Protein AF-C5LEA0-F1 (afdb_monomer_lite)

Organism: Perkinsus marinus (strain ATCC 50983 / TXsc) (NCBI:txid423536)

Sequence (57 aa):
MLGEQLYTHIQRIQPQLAGKITGMMLEMDNSELLILLESESQLRSKVDEALMVLQTK

Foldseek 3Di:
DLLVLLLVLLCVVPVVCSVVLSVVCVVDDPVVSVVCSVDVVNVNVSSVVSVVVVVVD

Structure (mmCIF, N/CA/C/O backbone):
data_AF-C5LEA0-F1
#
_entry.id   AF-C5LEA0-F1
#
loop_
_atom_site.group_PDB
_atom_site.id
_atom_site.type_symbol
_atom_site.label_atom_id
_atom_site.label_alt_id
_atom_site.label_comp_id
_atom_site.label_asym_id
_atom_site.label_entity_id
_atom_site.label_seq_id
_atom_site.pdbx_PDB_ins_code
_atom_site.Cartn_x
_atom_site.Cartn_y
_atom_site.Cartn_z
_atom_site.occupancy
_atom_site.B_iso_or_equiv
_atom_site.auth_seq_id
_atom_site.auth_comp_id
_atom_site.auth_asym_id
_atom_site.auth_atom_id
_atom_site.pdbx_PDB_model_num
ATOM 1 N N . MET A 1 1 ? -2.409 1.926 -15.059 1.00 76.88 1 MET A N 1
ATOM 2 C CA . MET A 1 1 ? -2.337 0.464 -14.852 1.00 76.88 1 MET A CA 1
ATOM 3 C C . MET A 1 1 ? -1.707 0.082 -13.509 1.00 76.88 1 MET A C 1
ATOM 5 O O . MET A 1 1 ? -2.355 -0.661 -12.789 1.00 76.88 1 MET A O 1
ATOM 9 N N . LEU A 1 2 ? -0.527 0.594 -13.106 1.00 84.88 2 LEU A N 1
ATOM 10 C CA . LEU A 1 2 ? 0.088 0.239 -11.803 1.00 84.88 2 LEU A CA 1
ATOM 11 C C . LEU A 1 2 ? -0.834 0.537 -10.602 1.00 84.88 2 LEU A C 1
ATOM 13 O O . LEU A 1 2 ? -1.028 -0.314 -9.743 1.00 84.88 2 LEU A O 1
ATOM 17 N N . GLY A 1 3 ? -1.481 1.708 -10.594 1.00 88.44 3 GLY A N 1
ATOM 18 C CA . GLY A 1 3 ? -2.440 2.074 -9.547 1.00 88.44 3 GLY A CA 1
ATOM 19 C C . GLY A 1 3 ? -3.682 1.182 -9.477 1.00 88.44 3 GLY A C 1
ATOM 20 O O . GLY A 1 3 ? -4.178 0.935 -8.388 1.00 88.44 3 GLY A O 1
ATOM 21 N N . GLU A 1 4 ? -4.162 0.639 -10.599 1.00 91.00 4 GLU A N 1
ATOM 22 C CA . GLU A 1 4 ? -5.315 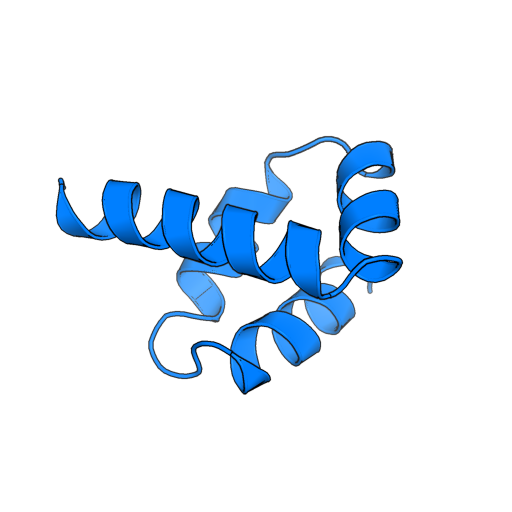-0.281 -10.616 1.00 91.00 4 GLU A CA 1
ATOM 23 C C . GLU A 1 4 ? -4.933 -1.670 -10.094 1.00 91.00 4 GLU A C 1
ATOM 25 O O . GLU A 1 4 ? -5.697 -2.296 -9.355 1.00 91.00 4 GLU A O 1
ATOM 30 N N . GLN A 1 5 ? -3.728 -2.140 -10.438 1.00 90.56 5 GLN A N 1
ATOM 31 C CA . GLN A 1 5 ? -3.176 -3.372 -9.877 1.00 90.56 5 GLN A CA 1
ATOM 32 C C . GLN A 1 5 ? -2.995 -3.225 -8.367 1.00 90.56 5 GLN A C 1
ATOM 34 O O . GLN A 1 5 ? -3.548 -4.018 -7.606 1.00 90.56 5 GLN A O 1
ATOM 39 N N . LEU A 1 6 ? -2.314 -2.164 -7.932 1.00 91.25 6 LEU A N 1
ATOM 40 C CA . LEU A 1 6 ? -2.106 -1.858 -6.521 1.00 91.25 6 LEU A CA 1
ATOM 41 C C . LEU A 1 6 ? -3.435 -1.741 -5.766 1.00 91.25 6 LEU A C 1
ATOM 43 O O . LEU A 1 6 ? -3.600 -2.378 -4.727 1.00 91.25 6 LEU A O 1
ATOM 47 N N . TYR A 1 7 ? -4.413 -1.029 -6.331 1.00 93.56 7 TYR A N 1
ATOM 48 C CA . TYR A 1 7 ? -5.761 -0.941 -5.776 1.00 93.56 7 TYR A CA 1
ATOM 49 C C . TYR A 1 7 ? -6.385 -2.318 -5.576 1.00 93.56 7 TYR A C 1
ATOM 51 O O . TYR A 1 7 ? -6.917 -2.592 -4.507 1.00 93.56 7 TYR A O 1
ATOM 59 N N . THR A 1 8 ? -6.289 -3.206 -6.567 1.00 93.25 8 THR A N 1
ATOM 60 C CA . THR A 1 8 ? -6.860 -4.558 -6.479 1.00 93.25 8 THR A CA 1
ATOM 61 C C . THR A 1 8 ? -6.230 -5.362 -5.340 1.00 93.25 8 THR A C 1
ATOM 63 O O . THR A 1 8 ? -6.936 -6.094 -4.646 1.00 93.25 8 THR A O 1
ATOM 66 N N . HIS A 1 9 ? -4.920 -5.230 -5.115 1.00 91.56 9 HIS A N 1
ATOM 67 C CA . HIS A 1 9 ? -4.248 -5.888 -3.992 1.00 91.56 9 HIS A CA 1
ATOM 68 C C . HIS A 1 9 ? -4.655 -5.275 -2.648 1.00 91.56 9 HIS A C 1
ATOM 70 O O . HIS A 1 9 ? -5.058 -6.003 -1.738 1.00 91.56 9 HIS A O 1
ATOM 76 N N . ILE A 1 10 ? -4.635 -3.946 -2.536 1.00 92.69 10 ILE A N 1
ATOM 77 C CA . ILE A 1 10 ? -5.024 -3.237 -1.311 1.00 92.69 10 ILE A CA 1
ATOM 78 C C . ILE A 1 10 ? -6.497 -3.492 -0.983 1.00 92.69 10 ILE A C 1
ATOM 80 O O . ILE A 1 10 ? -6.829 -3.690 0.178 1.00 92.69 10 ILE A O 1
ATOM 84 N N . GLN A 1 11 ? -7.384 -3.561 -1.975 1.00 94.38 11 GLN A N 1
ATOM 85 C CA . GLN A 1 11 ? -8.812 -3.818 -1.783 1.00 94.38 11 GLN A CA 1
ATOM 86 C C . GLN A 1 11 ? -9.086 -5.185 -1.146 1.00 94.38 11 GLN A C 1
ATOM 88 O O . GLN A 1 11 ? -10.043 -5.309 -0.384 1.00 94.38 11 GLN A O 1
ATOM 93 N N . ARG A 1 12 ? -8.242 -6.196 -1.395 1.00 91.44 12 ARG A N 1
ATOM 94 C CA . ARG A 1 12 ? -8.346 -7.499 -0.713 1.00 91.44 12 ARG A CA 1
ATOM 95 C C . ARG A 1 12 ? -7.961 -7.416 0.766 1.00 91.44 12 ARG A C 1
ATOM 97 O O . ARG A 1 12 ? -8.502 -8.171 1.565 1.00 91.44 12 ARG A O 1
ATOM 104 N N . ILE A 1 13 ? -7.042 -6.516 1.119 1.00 90.62 13 ILE A N 1
ATOM 105 C CA . ILE 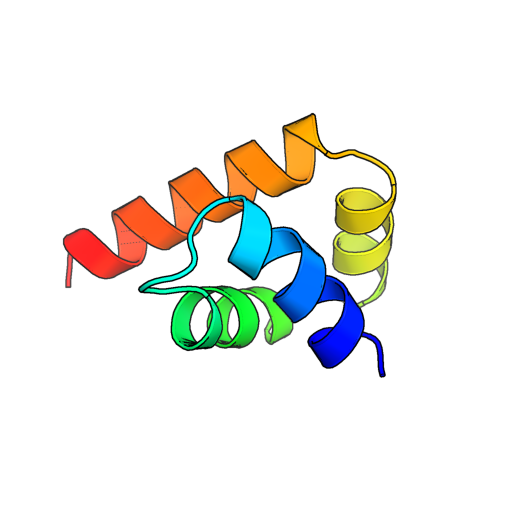A 1 13 ? -6.552 -6.321 2.492 1.00 90.62 13 ILE A CA 1
ATOM 106 C C . ILE A 1 13 ? -7.489 -5.387 3.270 1.00 90.62 13 ILE A C 1
ATOM 108 O O . ILE A 1 13 ? -7.882 -5.683 4.396 1.00 90.62 13 ILE A O 1
ATOM 112 N N . GLN A 1 14 ? -7.848 -4.256 2.664 1.00 90.62 14 GLN A N 1
ATOM 113 C CA . GLN A 1 14 ? -8.646 -3.193 3.256 1.00 90.62 14 GLN A CA 1
ATOM 114 C C . GLN A 1 14 ? -9.608 -2.584 2.218 1.00 90.62 14 GLN A C 1
ATOM 116 O O . GLN A 1 14 ? -9.320 -1.538 1.628 1.00 90.62 14 GLN A O 1
ATOM 121 N N . PRO A 1 15 ? -10.784 -3.195 1.998 1.00 91.56 15 PRO A N 1
ATOM 122 C CA . PRO A 1 15 ? -11.723 -2.755 0.968 1.00 91.56 15 PRO A CA 1
ATOM 123 C C . PRO A 1 15 ? -12.325 -1.370 1.239 1.00 91.56 15 PRO A C 1
ATOM 125 O O . PRO A 1 15 ? -12.592 -0.629 0.296 1.00 91.56 15 PRO A O 1
ATOM 128 N N . GLN A 1 16 ? -12.512 -0.987 2.508 1.00 92.62 16 GLN A N 1
ATOM 129 C CA . GLN A 1 16 ? -13.192 0.268 2.866 1.00 92.62 16 GLN A CA 1
ATOM 130 C C . GLN A 1 16 ? -12.357 1.517 2.558 1.00 92.62 16 GLN A C 1
ATOM 132 O O . GLN A 1 16 ? -12.899 2.557 2.192 1.00 92.62 16 GLN A O 1
ATOM 137 N N . LEU A 1 17 ? -11.034 1.420 2.703 1.00 92.31 17 LEU A N 1
ATOM 138 C CA . LEU A 1 17 ? -10.107 2.545 2.534 1.00 92.31 17 LEU A CA 1
ATOM 139 C C . LEU A 1 17 ? -9.158 2.359 1.346 1.00 92.31 17 LEU A C 1
ATOM 141 O O . LEU A 1 17 ? -8.269 3.186 1.152 1.00 92.31 17 LEU A O 1
ATOM 145 N N . ALA A 1 18 ? -9.380 1.335 0.515 1.00 93.31 18 ALA A N 1
ATOM 146 C CA . ALA A 1 18 ? -8.521 0.996 -0.616 1.00 93.31 18 ALA A CA 1
ATOM 147 C C . ALA A 1 18 ? -8.222 2.197 -1.517 1.00 93.31 18 ALA A C 1
ATOM 149 O O . ALA A 1 18 ? -7.071 2.417 -1.874 1.00 93.31 18 ALA A O 1
ATOM 150 N N . GLY A 1 19 ? -9.229 3.018 -1.833 1.00 93.06 19 GLY A N 1
ATOM 151 C CA . GLY A 1 19 ? -9.046 4.194 -2.689 1.00 93.06 19 GLY A CA 1
ATOM 152 C C . GLY A 1 19 ? -8.124 5.248 -2.073 1.00 93.06 19 GLY A C 1
ATOM 153 O O . GLY A 1 19 ? -7.217 5.733 -2.743 1.00 93.06 19 GLY A O 1
ATOM 154 N N . LYS A 1 20 ? -8.307 5.561 -0.782 1.00 92.75 20 LYS A N 1
ATOM 155 C CA . LYS A 1 20 ? -7.464 6.536 -0.072 1.00 92.75 20 LYS A CA 1
ATOM 156 C C . LYS A 1 20 ? -6.038 6.025 0.105 1.00 92.75 20 LYS A C 1
ATOM 158 O O . LYS A 1 20 ? -5.099 6.766 -0.157 1.00 92.75 20 LYS A O 1
ATOM 163 N N . ILE A 1 21 ? -5.887 4.766 0.511 1.00 93.12 21 ILE A N 1
ATOM 164 C CA . ILE A 1 21 ? -4.575 4.150 0.729 1.00 93.12 21 ILE A CA 1
ATOM 165 C C . ILE A 1 21 ? -3.822 4.063 -0.598 1.00 93.12 21 ILE A C 1
ATOM 167 O O . ILE A 1 21 ? -2.693 4.526 -0.672 1.00 93.12 21 ILE A O 1
ATOM 171 N N . THR A 1 22 ? -4.461 3.573 -1.666 1.00 93.19 22 THR A N 1
ATOM 172 C CA . THR A 1 22 ? -3.843 3.524 -3.004 1.00 93.19 22 THR A CA 1
ATOM 173 C C . THR A 1 22 ? -3.410 4.915 -3.458 1.00 9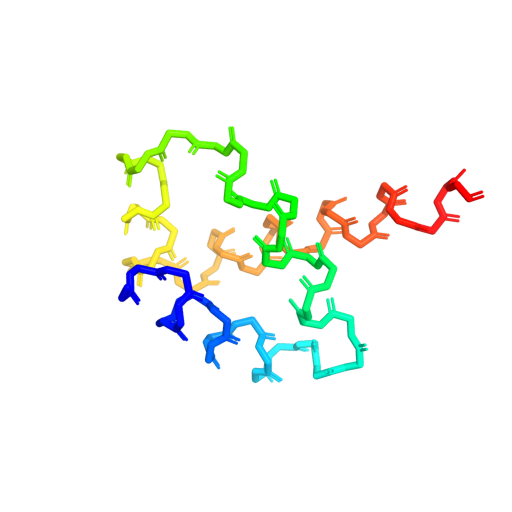3.19 22 THR A C 1
ATOM 175 O O . THR A 1 22 ? -2.299 5.062 -3.949 1.00 93.19 22 THR A O 1
ATOM 178 N N . GLY A 1 23 ? -4.246 5.941 -3.257 1.00 92.44 23 GLY A N 1
ATOM 179 C CA . GLY A 1 23 ? -3.889 7.326 -3.569 1.00 92.44 23 GLY A CA 1
ATOM 180 C C . GLY A 1 23 ? -2.636 7.803 -2.831 1.00 92.44 23 GLY A C 1
ATOM 181 O O . GLY A 1 23 ? -1.755 8.369 -3.462 1.00 92.44 23 GLY A O 1
ATOM 182 N N . MET A 1 24 ? -2.521 7.506 -1.533 1.00 91.25 24 MET A N 1
ATOM 183 C CA . MET A 1 24 ? -1.324 7.834 -0.746 1.00 91.25 24 MET A CA 1
ATOM 184 C C . MET A 1 24 ? -0.087 7.053 -1.198 1.00 91.25 24 MET A C 1
ATOM 186 O O . MET A 1 24 ? 1.003 7.607 -1.253 1.00 91.25 24 MET A O 1
ATOM 190 N N . MET A 1 25 ? -0.237 5.772 -1.539 1.00 89.94 25 MET A N 1
ATOM 191 C CA . MET A 1 25 ? 0.885 4.957 -2.015 1.00 89.94 25 MET A CA 1
ATOM 192 C C . MET A 1 25 ? 1.361 5.385 -3.407 1.00 89.94 25 MET A C 1
ATOM 194 O O . MET A 1 25 ? 2.539 5.265 -3.711 1.00 89.94 25 MET A O 1
ATOM 198 N N . LEU A 1 26 ? 0.473 5.925 -4.246 1.00 91.25 26 LEU A N 1
ATOM 199 C CA . LEU A 1 26 ? 0.826 6.451 -5.567 1.00 91.25 26 LEU A CA 1
ATOM 200 C C . LEU A 1 26 ? 1.684 7.726 -5.525 1.00 91.25 26 LEU A C 1
ATOM 202 O O . LEU A 1 26 ? 2.168 8.145 -6.573 1.00 91.25 26 LEU A O 1
ATOM 206 N N . GLU A 1 27 ? 1.889 8.326 -4.350 1.00 90.12 27 GLU A N 1
ATOM 207 C CA . GLU A 1 27 ? 2.874 9.397 -4.154 1.00 90.12 27 GLU A CA 1
ATOM 208 C C . GLU A 1 27 ? 4.314 8.857 -4.018 1.00 90.12 27 GLU A C 1
ATOM 210 O O . GLU A 1 27 ? 5.261 9.641 -4.045 1.00 90.12 27 GLU A O 1
ATOM 215 N N . MET A 1 28 ? 4.490 7.535 -3.881 1.00 88.44 28 MET A N 1
ATOM 216 C CA . MET A 1 28 ? 5.795 6.866 -3.816 1.00 88.44 28 MET A CA 1
ATOM 217 C C . MET A 1 28 ? 6.391 6.624 -5.210 1.00 88.44 28 MET A C 1
ATOM 219 O O . MET A 1 28 ? 5.689 6.617 -6.224 1.00 88.44 28 MET A O 1
ATOM 223 N N . ASP A 1 29 ? 7.695 6.345 -5.256 1.00 92.75 29 ASP A N 1
ATOM 224 C CA . ASP A 1 29 ? 8.372 5.979 -6.497 1.00 92.75 29 ASP A CA 1
ATOM 225 C C . ASP A 1 29 ? 7.845 4.649 -7.060 1.00 92.75 29 ASP A C 1
ATOM 227 O O . ASP A 1 29 ? 7.653 3.660 -6.347 1.00 92.75 29 ASP A O 1
ATOM 231 N N . ASN A 1 30 ? 7.692 4.584 -8.387 1.00 88.25 30 ASN A N 1
ATOM 232 C CA . ASN A 1 30 ? 7.217 3.383 -9.086 1.00 88.25 30 ASN A CA 1
ATOM 233 C C . ASN A 1 30 ? 8.055 2.130 -8.766 1.00 88.25 30 ASN A C 1
ATOM 235 O O . ASN A 1 30 ? 7.522 1.023 -8.735 1.00 88.25 30 ASN A O 1
ATOM 239 N N . SER A 1 31 ? 9.356 2.303 -8.525 1.00 90.44 31 SER A N 1
ATOM 240 C CA . SER A 1 31 ? 10.286 1.238 -8.136 1.00 90.44 31 SER A CA 1
ATOM 241 C C . SER A 1 31 ? 9.898 0.598 -6.803 1.00 90.44 31 SER A C 1
ATOM 243 O O . SER A 1 31 ? 9.901 -0.623 -6.682 1.00 90.44 31 SER A O 1
ATOM 245 N N . GLU A 1 32 ? 9.529 1.413 -5.810 1.00 90.00 32 GLU A N 1
ATOM 246 C CA . GLU A 1 32 ? 9.093 0.921 -4.501 1.00 90.00 32 GLU A CA 1
ATOM 247 C C . GLU A 1 32 ? 7.740 0.223 -4.610 1.00 90.00 32 GLU A C 1
ATOM 249 O O . GLU A 1 32 ? 7.551 -0.857 -4.055 1.00 90.00 32 GLU A O 1
ATOM 254 N N . LEU A 1 33 ? 6.815 0.787 -5.391 1.00 90.31 33 LEU A N 1
ATOM 255 C CA . LEU A 1 33 ? 5.511 0.171 -5.638 1.00 90.31 33 LEU A CA 1
ATOM 256 C C . LEU A 1 33 ? 5.627 -1.216 -6.282 1.00 90.31 33 LEU A C 1
ATOM 258 O O . LEU A 1 33 ? 4.868 -2.115 -5.923 1.00 90.31 33 LEU A O 1
ATOM 262 N N . LEU A 1 34 ? 6.582 -1.416 -7.193 1.00 91.12 34 LEU A N 1
ATOM 263 C CA . LEU A 1 34 ? 6.851 -2.731 -7.780 1.00 91.12 34 LEU A CA 1
ATOM 264 C C . LEU A 1 34 ? 7.341 -3.736 -6.730 1.00 91.12 34 LEU A C 1
ATOM 266 O O . LEU A 1 34 ? 6.821 -4.847 -6.679 1.00 91.12 34 LEU A O 1
ATOM 270 N N . ILE A 1 35 ? 8.255 -3.334 -5.842 1.00 91.00 35 ILE A N 1
ATOM 271 C CA . ILE A 1 35 ? 8.743 -4.194 -4.748 1.00 91.00 35 ILE A CA 1
ATOM 272 C C . ILE A 1 35 ? 7.591 -4.602 -3.818 1.00 91.00 35 ILE A C 1
ATOM 274 O O . ILE A 1 35 ? 7.499 -5.754 -3.392 1.00 91.00 35 ILE A O 1
ATOM 278 N N . LEU A 1 36 ? 6.675 -3.674 -3.529 1.00 90.50 36 LEU A N 1
ATOM 279 C CA . LEU A 1 36 ? 5.494 -3.962 -2.717 1.00 90.50 36 LEU A CA 1
ATOM 280 C C . LEU A 1 36 ? 4.549 -4.951 -3.410 1.00 90.50 36 LEU A C 1
ATOM 282 O O . LEU A 1 36 ? 3.999 -5.832 -2.756 1.00 90.50 36 LEU A O 1
ATOM 286 N N . LEU A 1 37 ? 4.382 -4.850 -4.729 1.00 88.62 37 LEU A N 1
ATOM 287 C CA . LEU A 1 37 ? 3.583 -5.809 -5.498 1.00 88.62 37 LEU A CA 1
ATOM 288 C C . LEU A 1 37 ? 4.220 -7.207 -5.543 1.00 88.62 37 LEU A C 1
ATOM 290 O O . LEU A 1 37 ? 3.495 -8.197 -5.633 1.00 88.62 37 LEU A O 1
ATOM 294 N N . GLU A 1 38 ? 5.545 -7.304 -5.438 1.00 90.88 38 GLU A N 1
ATOM 295 C CA . GLU A 1 38 ? 6.267 -8.580 -5.355 1.00 90.88 38 GLU A CA 1
ATOM 296 C C . GLU A 1 38 ? 6.208 -9.222 -3.958 1.00 90.88 38 GLU A C 1
ATOM 298 O O . GLU A 1 38 ? 6.444 -10.424 -3.818 1.00 90.88 38 GLU A O 1
ATOM 303 N N . SER A 1 39 ? 5.873 -8.455 -2.915 1.00 91.38 39 SER A N 1
ATOM 304 C CA . SER A 1 39 ? 5.888 -8.924 -1.529 1.00 91.38 39 SER A CA 1
ATOM 305 C C . SER A 1 39 ? 4.625 -8.535 -0.763 1.00 91.38 39 SER A C 1
ATOM 307 O O . SER A 1 39 ? 4.500 -7.436 -0.223 1.00 91.38 39 SER A O 1
ATOM 309 N N . GLU A 1 40 ? 3.707 -9.494 -0.622 1.00 88.56 40 GLU A N 1
ATOM 310 C CA . GLU A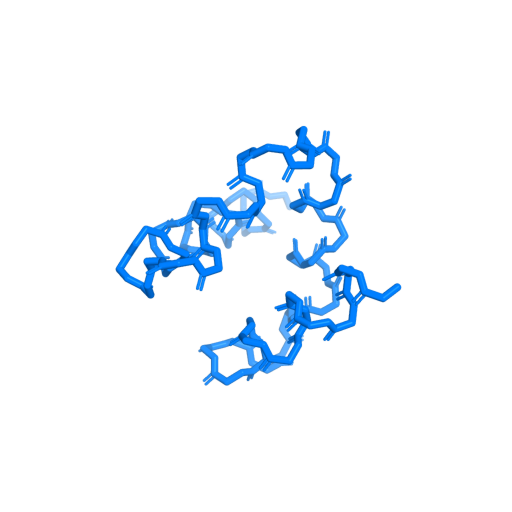 1 40 ? 2.440 -9.297 0.094 1.00 88.56 40 GLU A CA 1
ATOM 311 C C . GLU A 1 40 ? 2.638 -8.862 1.558 1.00 88.56 40 GLU A C 1
ATOM 313 O O . GLU A 1 40 ? 1.882 -8.033 2.065 1.00 88.56 40 GLU A O 1
ATOM 318 N N . SER A 1 41 ? 3.681 -9.357 2.235 1.00 92.44 41 SER A N 1
ATOM 319 C CA . SER A 1 41 ? 3.998 -8.955 3.611 1.00 92.44 41 SER A CA 1
ATOM 320 C C . SER A 1 41 ? 4.424 -7.488 3.708 1.00 92.44 41 SER A C 1
ATOM 322 O O . SER A 1 41 ? 3.962 -6.780 4.605 1.00 92.44 41 SER A O 1
ATOM 324 N N . GLN A 1 42 ? 5.255 -7.009 2.775 1.00 92.44 42 GLN A N 1
ATOM 325 C CA . GLN A 1 42 ? 5.662 -5.602 2.724 1.00 92.44 42 GLN A CA 1
ATOM 326 C C . GLN A 1 42 ? 4.488 -4.699 2.352 1.00 92.44 42 GLN A C 1
ATOM 328 O O . GLN A 1 42 ? 4.279 -3.672 3.002 1.00 92.44 42 GLN A O 1
ATOM 333 N N . LEU A 1 43 ? 3.683 -5.106 1.364 1.00 92.44 43 LEU A N 1
ATOM 334 C CA . LEU A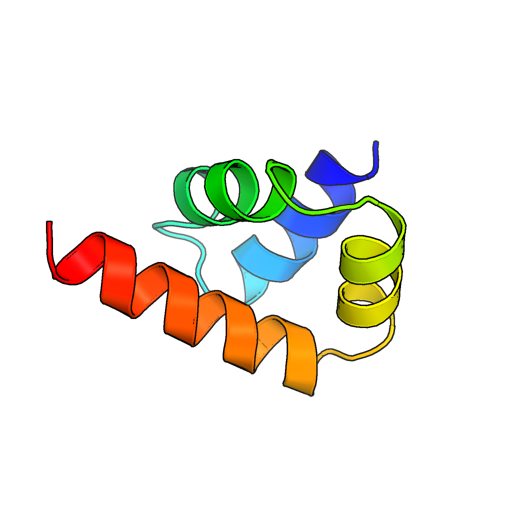 1 43 ? 2.473 -4.379 0.993 1.00 92.44 43 LEU A CA 1
ATOM 335 C C . LEU A 1 43 ? 1.539 -4.230 2.193 1.00 92.44 43 LEU A C 1
ATOM 337 O O . LEU A 1 43 ? 1.076 -3.128 2.471 1.00 92.44 43 LEU A O 1
ATOM 341 N N . ARG A 1 44 ? 1.305 -5.310 2.945 1.00 92.75 44 ARG A N 1
ATOM 342 C CA . ARG A 1 44 ? 0.452 -5.276 4.137 1.00 92.75 44 ARG A CA 1
ATOM 343 C C . ARG A 1 44 ? 0.998 -4.339 5.214 1.00 92.75 44 ARG A C 1
ATOM 345 O O . ARG A 1 44 ? 0.232 -3.540 5.740 1.00 92.75 44 ARG A O 1
ATOM 352 N N . SER A 1 45 ? 2.305 -4.380 5.485 1.00 93.56 45 SER A N 1
ATOM 353 C CA . SER A 1 45 ? 2.948 -3.457 6.433 1.00 93.56 45 SER A CA 1
ATOM 354 C C . SER A 1 45 ? 2.740 -1.999 6.023 1.00 93.56 45 SER A C 1
ATOM 356 O O . SER A 1 45 ? 2.388 -1.160 6.849 1.00 93.56 45 SER A O 1
ATOM 358 N N . LYS A 1 46 ? 2.893 -1.691 4.731 1.00 92.12 46 LYS A N 1
ATOM 359 C CA . LYS A 1 46 ? 2.689 -0.332 4.228 1.00 92.12 46 LYS A CA 1
ATOM 360 C C . LYS A 1 46 ? 1.231 0.111 4.233 1.00 92.12 46 LYS A C 1
ATOM 362 O O . LYS A 1 46 ? 0.951 1.274 4.518 1.00 92.12 46 LYS A O 1
ATOM 367 N N . VAL A 1 47 ? 0.306 -0.800 3.949 1.00 92.69 47 VAL A N 1
ATOM 368 C CA . VAL A 1 47 ? -1.133 -0.554 4.094 1.00 92.69 47 VAL A CA 1
ATOM 369 C C . VAL A 1 47 ? -1.470 -0.229 5.551 1.00 92.69 47 VAL A C 1
ATOM 371 O O . VAL A 1 47 ? -2.216 0.719 5.792 1.00 92.69 47 VAL A O 1
ATOM 374 N N . ASP A 1 48 ? -0.887 -0.950 6.512 1.00 92.88 48 ASP A N 1
ATOM 375 C CA . ASP A 1 48 ? -1.077 -0.702 7.945 1.00 92.88 48 ASP A CA 1
ATOM 376 C C . ASP A 1 48 ? -0.484 0.661 8.374 1.00 92.88 48 ASP A C 1
ATOM 378 O O . ASP A 1 48 ? -1.145 1.418 9.088 1.00 92.88 48 ASP A O 1
ATOM 382 N N . GLU A 1 49 ? 0.701 1.042 7.883 1.00 92.38 49 GLU A N 1
ATOM 383 C CA . GLU A 1 49 ? 1.275 2.385 8.102 1.00 92.38 49 GLU A CA 1
ATOM 384 C C . GLU A 1 49 ? 0.369 3.497 7.548 1.00 92.38 49 GLU A C 1
ATOM 386 O O . GLU A 1 49 ? 0.046 4.459 8.250 1.00 92.38 49 GLU A O 1
ATOM 391 N N . ALA A 1 50 ? -0.086 3.356 6.300 1.00 91.88 50 ALA A N 1
ATOM 392 C CA . ALA A 1 50 ? -0.983 4.320 5.669 1.00 91.88 50 ALA A CA 1
ATOM 393 C C . ALA A 1 50 ? -2.322 4.422 6.418 1.00 91.88 50 ALA A C 1
ATOM 395 O O . ALA A 1 50 ? -2.875 5.515 6.558 1.00 91.88 50 ALA A O 1
ATOM 396 N N . LEU A 1 51 ? -2.826 3.303 6.947 1.00 91.12 51 LEU A N 1
ATOM 397 C CA . LEU A 1 51 ? -4.015 3.272 7.794 1.00 91.12 51 LEU A CA 1
ATOM 398 C C . LEU A 1 51 ? -3.828 4.064 9.086 1.00 91.12 51 LEU A C 1
ATOM 400 O O . LEU A 1 51 ? -4.717 4.841 9.434 1.00 91.12 51 LEU A O 1
ATOM 404 N N . MET A 1 52 ? -2.692 3.911 9.771 1.00 91.06 52 MET A N 1
ATOM 405 C CA . MET A 1 52 ? -2.405 4.695 10.977 1.00 91.06 52 MET A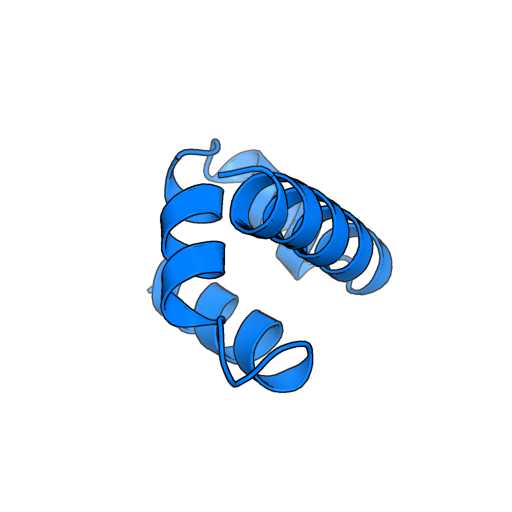 CA 1
ATOM 406 C C . MET A 1 52 ? -2.383 6.194 10.670 1.00 91.06 52 MET A C 1
ATOM 408 O O . MET A 1 52 ? -3.019 6.975 11.376 1.00 91.06 52 MET A O 1
ATOM 412 N N . VAL A 1 53 ? -1.735 6.602 9.574 1.00 89.56 53 VAL A N 1
ATOM 413 C CA . VAL A 1 53 ? -1.698 8.015 9.157 1.00 89.56 53 VAL A CA 1
ATOM 414 C C . VAL A 1 53 ? -3.100 8.549 8.848 1.00 89.56 53 VAL A C 1
ATOM 416 O O . VAL A 1 53 ? -3.424 9.676 9.222 1.00 89.56 53 VAL A O 1
ATOM 419 N N . LEU A 1 54 ? -3.948 7.742 8.203 1.00 87.19 54 LEU A N 1
ATOM 420 C CA . LEU A 1 54 ? -5.338 8.102 7.911 1.00 87.19 54 LEU A CA 1
ATOM 421 C C . LEU A 1 54 ? -6.226 8.180 9.158 1.00 87.19 54 LEU A C 1
ATOM 423 O O . LEU A 1 54 ? -7.207 8.913 9.124 1.00 87.19 54 LEU A O 1
ATOM 427 N N . GLN A 1 55 ? -5.920 7.430 10.219 1.00 83.50 55 GLN A N 1
ATOM 428 C CA . GLN A 1 55 ? -6.658 7.465 11.489 1.00 83.50 55 GLN A CA 1
ATOM 429 C C . GLN A 1 55 ? -6.184 8.581 12.430 1.00 83.50 55 GLN A C 1
ATOM 431 O O . GLN A 1 55 ? -6.933 9.004 13.305 1.00 83.50 55 GLN A O 1
ATOM 436 N N . THR A 1 56 ? -4.943 9.049 12.273 1.00 78.88 56 THR A N 1
ATOM 437 C CA . THR A 1 56 ? -4.375 10.162 13.050 1.00 78.88 56 THR A CA 1
ATOM 438 C C . THR A 1 56 ? -4.810 11.546 12.540 1.00 78.88 56 THR A C 1
ATOM 440 O O . THR A 1 56 ? -4.590 12.539 13.235 1.00 78.88 56 THR A O 1
ATOM 443 N N . LYS A 1 57 ? -5.446 11.635 11.366 1.00 52.69 57 LYS A N 1
ATOM 444 C CA . LYS A 1 57 ? -6.050 12.867 10.832 1.00 52.69 57 LYS A CA 1
ATOM 445 C C . LYS A 1 57 ? -7.563 12.875 10.997 1.00 52.69 57 LYS A C 1
ATOM 447 O O . LYS A 1 57 ? -8.083 13.976 11.276 1.00 52.69 57 LYS A O 1
#

InterPro domains:
  IPR002004 Polyadenylate-binding protein/Hyperplastic disc protein, C-terminal [PF00658] (1-54)
  IPR002004 Polyadenylate-binding protein/Hyperplastic disc protein, C-terminal [PS51309] (1-57)
  IPR002004 Polyadenylate-binding protein/Hyperplastic disc protein, C-terminal [SM00517] (1-57)
  IPR036053 PABC (PABP) domain [SSF63570] (1-56)

pLDDT: mean 90.0, std 5.91, range [52.69, 94.38]

Secondary structure (DSSP, 8-state):
-HHHHHHHHHHHH-TTTHHHHHHHHTTS-HHHHHHHHH-HHHHHHHHHHHHHHHHH-

Radius of gyration: 10.16 Å; chains: 1; bounding box: 24×22×28 Å